Protein AF-A0A965DQP7-F1 (afdb_monomer_lite)

Structure (mmCIF, N/CA/C/O backbone):
data_AF-A0A965DQP7-F1
#
_entry.id   AF-A0A965DQP7-F1
#
loop_
_atom_site.group_PDB
_atom_site.id
_atom_site.type_symbol
_atom_site.label_atom_id
_atom_site.label_alt_id
_atom_site.label_comp_id
_atom_site.label_asym_id
_atom_site.label_entity_id
_atom_site.label_seq_id
_atom_site.pdbx_PDB_ins_code
_atom_site.Cartn_x
_atom_site.Cartn_y
_atom_site.Cartn_z
_atom_site.occupancy
_atom_site.B_iso_or_equiv
_atom_site.auth_seq_id
_atom_site.auth_comp_id
_atom_site.auth_asym_id
_atom_site.auth_atom_id
_atom_site.pdbx_PDB_model_num
ATOM 1 N N . MET A 1 1 ? 23.345 -20.688 14.424 1.00 42.28 1 MET A N 1
ATOM 2 C CA . MET A 1 1 ? 22.473 -20.488 13.249 1.00 42.28 1 MET A CA 1
ATOM 3 C C . MET A 1 1 ? 22.613 -19.040 12.814 1.00 42.28 1 MET A C 1
ATOM 5 O O . MET A 1 1 ? 22.016 -18.168 13.431 1.00 42.28 1 MET A O 1
ATOM 9 N N . SER A 1 2 ? 23.486 -18.766 11.845 1.00 50.41 2 SER A N 1
ATOM 10 C CA . SER A 1 2 ? 23.623 -17.433 11.252 1.00 50.41 2 SER A CA 1
ATOM 11 C C . SER A 1 2 ? 22.299 -17.054 10.597 1.00 50.41 2 SER A C 1
ATOM 13 O O . SER A 1 2 ? 21.821 -17.779 9.727 1.00 50.41 2 SER A O 1
ATOM 15 N N . HIS A 1 3 ? 21.681 -15.964 11.043 1.00 51.91 3 HIS A N 1
ATOM 16 C CA . HIS A 1 3 ? 20.549 -15.381 10.334 1.00 51.91 3 HIS A CA 1
ATOM 17 C C . HIS A 1 3 ? 21.088 -14.830 9.014 1.00 51.91 3 HIS A C 1
ATOM 19 O O . HIS A 1 3 ? 21.843 -13.861 9.004 1.00 51.91 3 HIS A O 1
ATOM 25 N N . LEU A 1 4 ? 20.778 -15.512 7.912 1.00 58.31 4 LEU A N 1
ATOM 26 C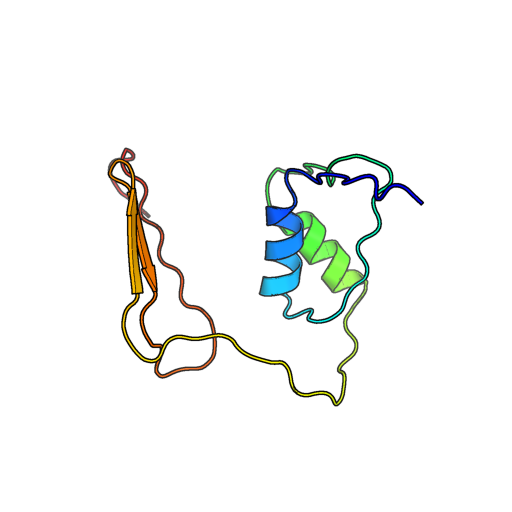 CA . LEU A 1 4 ? 20.959 -14.948 6.585 1.00 58.31 4 LEU A CA 1
ATOM 27 C C . LEU A 1 4 ? 19.870 -13.890 6.424 1.00 58.31 4 LEU A C 1
ATOM 29 O O . LEU A 1 4 ? 18.686 -14.215 6.394 1.00 58.31 4 LEU A O 1
ATOM 33 N N . THR A 1 5 ? 20.269 -12.624 6.383 1.00 62.84 5 THR A N 1
ATOM 34 C CA . THR A 1 5 ? 19.367 -11.540 6.004 1.00 62.84 5 THR A CA 1
ATOM 35 C C . THR A 1 5 ? 19.150 -11.630 4.500 1.00 62.84 5 THR A C 1
ATOM 37 O O . THR A 1 5 ? 20.040 -11.289 3.724 1.00 62.84 5 THR A O 1
ATOM 40 N N . THR A 1 6 ? 17.984 -12.113 4.085 1.00 76.50 6 THR A N 1
ATOM 41 C CA . THR A 1 6 ? 17.538 -12.016 2.693 1.00 76.50 6 THR A CA 1
ATOM 42 C C . THR A 1 6 ? 16.841 -10.674 2.508 1.00 76.50 6 THR A C 1
ATOM 44 O O . THR A 1 6 ? 15.927 -10.344 3.260 1.00 76.50 6 THR A O 1
ATOM 47 N N . ILE A 1 7 ? 17.291 -9.894 1.527 1.00 81.25 7 ILE A N 1
ATOM 48 C CA . ILE A 1 7 ? 16.626 -8.660 1.103 1.00 81.25 7 ILE A CA 1
ATOM 49 C C . ILE A 1 7 ? 15.706 -9.032 -0.055 1.00 81.25 7 ILE A C 1
ATOM 51 O O . ILE A 1 7 ? 16.159 -9.674 -1.003 1.00 81.25 7 ILE A O 1
ATOM 55 N N . ILE A 1 8 ? 14.437 -8.648 0.053 1.00 81.75 8 ILE A N 1
ATOM 56 C CA . ILE A 1 8 ? 13.473 -8.728 -1.042 1.00 81.75 8 ILE A CA 1
ATOM 57 C C . ILE A 1 8 ? 13.355 -7.328 -1.642 1.00 81.75 8 ILE A C 1
ATOM 59 O O . ILE A 1 8 ? 13.242 -6.359 -0.893 1.00 81.75 8 ILE A O 1
ATOM 63 N N . GLY A 1 9 ? 13.445 -7.224 -2.964 1.00 79.69 9 GLY A N 1
ATOM 64 C CA . GLY A 1 9 ? 13.249 -5.973 -3.699 1.00 79.69 9 GLY A CA 1
ATOM 65 C C . GLY A 1 9 ? 11.888 -5.915 -4.393 1.00 79.69 9 GLY A C 1
ATOM 66 O O . GLY A 1 9 ? 11.216 -6.938 -4.538 1.00 79.69 9 GLY A O 1
ATOM 67 N N . ALA A 1 10 ? 11.511 -4.712 -4.833 1.00 81.56 10 ALA A N 1
ATOM 68 C CA . ALA A 1 10 ? 10.331 -4.438 -5.659 1.00 81.56 10 ALA A CA 1
ATOM 69 C C . ALA A 1 10 ? 9.002 -5.020 -5.113 1.00 81.56 10 ALA A C 1
ATOM 71 O O . ALA A 1 10 ? 8.131 -5.464 -5.866 1.00 81.56 10 ALA A O 1
ATOM 72 N N . ASP A 1 11 ? 8.843 -5.073 -3.788 1.00 87.56 11 ASP A N 1
ATOM 73 C CA . ASP A 1 11 ? 7.679 -5.652 -3.118 1.00 87.56 11 ASP A CA 1
ATOM 74 C C . ASP A 1 11 ? 6.490 -4.685 -3.006 1.00 87.56 11 ASP A C 1
ATOM 76 O O . ASP A 1 11 ? 5.376 -5.095 -2.660 1.00 87.56 11 ASP A O 1
ATOM 80 N N . GLU A 1 12 ? 6.673 -3.412 -3.365 1.00 94.19 12 GLU A N 1
ATOM 81 C CA . GLU A 1 12 ? 5.682 -2.356 -3.185 1.00 94.19 12 GLU A CA 1
ATOM 82 C C . GLU A 1 12 ? 4.369 -2.616 -3.931 1.00 94.19 12 GLU A C 1
ATOM 84 O O . GLU A 1 12 ? 3.305 -2.285 -3.409 1.00 94.19 12 GLU A O 1
ATOM 89 N N . HIS A 1 13 ? 4.393 -3.250 -5.109 1.00 95.38 13 HIS A N 1
ATOM 90 C CA . HIS A 1 13 ? 3.169 -3.566 -5.857 1.00 95.38 13 HIS A CA 1
ATOM 91 C C . HIS A 1 13 ? 2.364 -4.695 -5.209 1.00 95.38 13 HIS A C 1
ATOM 93 O O . HIS A 1 13 ? 1.132 -4.630 -5.169 1.00 95.38 13 HIS A O 1
ATOM 99 N N . VAL A 1 14 ? 3.044 -5.693 -4.637 1.00 96.12 14 VAL A N 1
ATOM 100 C CA . VAL A 1 14 ? 2.395 -6.762 -3.867 1.00 96.12 14 VAL A CA 1
ATOM 101 C C . VAL A 1 14 ? 1.763 -6.170 -2.609 1.00 96.12 14 VAL A C 1
ATOM 103 O O . VAL A 1 14 ? 0.580 -6.392 -2.343 1.00 96.12 14 VAL A O 1
ATOM 106 N N . LEU A 1 15 ? 2.516 -5.353 -1.866 1.00 95.69 1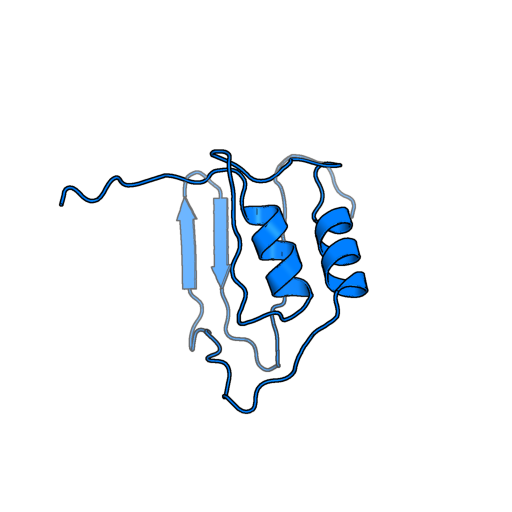5 LEU A N 1
ATOM 107 C CA . LEU A 1 15 ? 2.023 -4.691 -0.659 1.00 95.69 15 LEU A CA 1
ATOM 108 C C . LEU A 1 15 ? 0.873 -3.717 -0.957 1.00 95.69 15 LEU A C 1
ATOM 110 O O . LEU A 1 15 ? -0.103 -3.670 -0.202 1.00 95.69 15 LEU A O 1
ATOM 114 N N . ALA A 1 16 ? 0.934 -2.981 -2.070 1.00 95.56 16 ALA A N 1
ATOM 115 C CA . ALA A 1 16 ? -0.143 -2.101 -2.516 1.00 95.56 16 ALA A CA 1
ATOM 116 C C . ALA A 1 16 ? -1.421 -2.887 -2.842 1.00 95.56 16 ALA A C 1
ATOM 118 O O . ALA A 1 16 ? -2.505 -2.480 -2.416 1.00 95.56 16 ALA A O 1
ATOM 119 N N . ALA A 1 17 ? -1.308 -4.029 -3.530 1.00 97.12 17 ALA A N 1
ATOM 120 C CA . ALA A 1 17 ? -2.445 -4.899 -3.823 1.00 97.12 17 ALA A CA 1
ATOM 121 C C . ALA A 1 17 ? -3.085 -5.453 -2.540 1.00 97.12 17 ALA A C 1
ATOM 123 O O . ALA A 1 17 ? -4.303 -5.359 -2.372 1.00 97.12 17 ALA A O 1
ATOM 124 N N . LEU A 1 18 ? -2.278 -5.972 -1.607 1.00 96.75 18 LEU A N 1
ATOM 125 C CA . LEU A 1 18 ? -2.754 -6.487 -0.317 1.00 96.75 18 LEU A CA 1
ATOM 126 C C . LEU A 1 18 ? -3.446 -5.392 0.508 1.00 96.75 18 LEU A C 1
ATOM 128 O O . LEU A 1 18 ? -4.559 -5.594 0.999 1.00 96.75 18 LEU A O 1
ATOM 132 N N . SER A 1 19 ? -2.827 -4.212 0.604 1.00 94.31 19 SER A N 1
ATOM 133 C CA . SER A 1 19 ? -3.370 -3.057 1.326 1.00 94.31 19 SER A CA 1
ATOM 134 C C . SER A 1 19 ? -4.687 -2.567 0.716 1.00 94.31 19 SER A C 1
ATOM 136 O O . SER A 1 19 ? -5.686 -2.423 1.426 1.00 94.31 19 SER A O 1
ATOM 138 N N . GLY A 1 20 ? -4.731 -2.388 -0.610 1.00 94.19 20 GLY A N 1
ATOM 139 C CA . GLY A 1 20 ? -5.926 -1.958 -1.339 1.00 94.19 20 GLY A CA 1
ATOM 140 C C . GLY A 1 20 ? -7.082 -2.956 -1.240 1.00 94.19 20 GLY A C 1
ATOM 141 O O . GLY A 1 20 ? -8.239 -2.554 -1.114 1.00 94.19 20 GLY A O 1
ATOM 142 N N . MET A 1 21 ? -6.769 -4.254 -1.211 1.00 95.62 21 MET A N 1
ATOM 143 C CA . MET A 1 21 ? -7.741 -5.334 -1.020 1.00 95.62 21 MET A CA 1
ATOM 144 C C . MET A 1 21 ? -8.094 -5.584 0.453 1.00 95.62 21 MET A C 1
ATOM 146 O O . MET A 1 21 ? -8.969 -6.402 0.717 1.00 95.62 21 MET A O 1
ATOM 150 N N . ARG A 1 22 ? -7.478 -4.876 1.411 1.00 93.69 22 ARG A N 1
ATOM 151 C CA . ARG A 1 22 ? -7.678 -5.052 2.865 1.00 93.69 22 ARG A CA 1
ATOM 152 C C . ARG A 1 22 ? -7.350 -6.464 3.364 1.00 93.69 22 ARG A C 1
ATOM 154 O O . ARG A 1 22 ? -8.028 -6.988 4.244 1.00 93.69 22 ARG A O 1
ATOM 161 N N . ILE A 1 23 ? -6.299 -7.066 2.817 1.00 95.88 23 ILE A N 1
ATOM 162 C CA . ILE A 1 23 ? -5.776 -8.348 3.292 1.00 95.88 23 ILE A CA 1
ATOM 163 C C . ILE A 1 23 ? -4.756 -8.070 4.390 1.00 95.88 23 ILE A C 1
ATOM 165 O O . ILE A 1 23 ? -3.677 -7.544 4.132 1.00 95.88 23 ILE A O 1
ATOM 169 N N . ASP A 1 24 ? -5.122 -8.417 5.621 1.00 94.75 24 ASP A N 1
ATOM 170 C CA . ASP A 1 24 ? -4.299 -8.151 6.806 1.00 94.75 24 ASP A CA 1
ATOM 171 C C . ASP A 1 24 ? -3.300 -9.268 7.110 1.00 94.75 24 ASP A C 1
ATOM 173 O O . ASP A 1 24 ? -2.227 -9.010 7.647 1.00 94.75 24 ASP A O 1
ATOM 177 N N . ASN A 1 25 ? -3.654 -10.509 6.770 1.00 95.06 25 ASN A N 1
ATOM 178 C CA . ASN A 1 25 ? -2.860 -11.692 7.069 1.00 95.06 25 ASN A CA 1
ATOM 179 C C . ASN A 1 25 ? -2.696 -12.524 5.797 1.00 95.06 25 ASN A C 1
ATOM 181 O O . ASN A 1 25 ? -3.676 -13.004 5.227 1.00 95.06 25 ASN A O 1
ATOM 185 N N . CYS A 1 26 ? -1.453 -12.689 5.355 1.00 95.06 26 CYS A N 1
ATOM 186 C CA . CYS A 1 26 ? -1.088 -13.480 4.187 1.00 95.06 26 CYS A CA 1
ATOM 187 C C . CYS A 1 26 ? 0.349 -13.986 4.347 1.00 95.06 26 CYS A C 1
ATOM 189 O O . CYS A 1 26 ? 1.179 -13.315 4.961 1.00 95.06 26 CYS A O 1
ATOM 191 N N . ILE A 1 27 ? 0.637 -15.158 3.785 1.00 95.25 27 ILE A N 1
ATOM 192 C CA . ILE A 1 27 ? 2.004 -15.638 3.595 1.00 95.25 27 ILE A CA 1
ATOM 193 C C . ILE A 1 27 ? 2.342 -15.393 2.128 1.00 95.25 27 ILE A C 1
ATOM 195 O O . ILE A 1 27 ? 1.672 -15.925 1.244 1.00 95.25 27 ILE A O 1
ATOM 199 N N . VAL A 1 28 ? 3.365 -14.577 1.884 1.00 92.88 28 VAL A N 1
ATOM 200 C CA . VAL A 1 28 ? 3.921 -14.360 0.547 1.00 92.88 28 VAL A CA 1
ATOM 201 C C . VAL A 1 28 ? 5.191 -15.191 0.442 1.00 92.88 28 VAL A C 1
ATOM 203 O O . VAL A 1 28 ? 6.185 -14.901 1.104 1.00 92.88 28 VAL A O 1
ATOM 206 N N . GLU A 1 29 ? 5.144 -16.245 -0.365 1.00 93.69 29 GLU A N 1
ATOM 207 C CA . GLU A 1 29 ? 6.291 -17.112 -0.622 1.00 93.69 29 GLU A CA 1
ATOM 208 C C . GLU A 1 29 ? 6.944 -16.727 -1.948 1.00 93.69 29 GLU A C 1
ATOM 210 O O . GLU A 1 29 ? 6.272 -16.599 -2.971 1.00 93.69 29 GLU A O 1
ATOM 215 N N . LEU A 1 30 ? 8.265 -16.560 -1.930 1.00 91.31 30 LEU A N 1
ATOM 216 C CA . LEU A 1 30 ? 9.067 -16.254 -3.108 1.00 91.31 30 LEU A CA 1
ATOM 217 C C . LEU A 1 30 ? 10.190 -17.282 -3.230 1.00 91.31 30 LEU A C 1
ATOM 219 O O . LEU A 1 30 ? 10.821 -17.661 -2.245 1.00 91.31 30 LEU A O 1
ATOM 223 N N . ASN A 1 31 ? 10.463 -17.708 -4.458 1.00 91.94 31 ASN A N 1
ATOM 224 C CA . ASN A 1 31 ? 11.611 -18.547 -4.804 1.00 91.94 31 ASN A CA 1
ATOM 225 C C . ASN A 1 31 ? 12.713 -17.757 -5.535 1.00 91.94 31 ASN A C 1
ATOM 227 O O . ASN A 1 31 ? 13.664 -18.344 -6.050 1.00 91.94 31 ASN A O 1
ATOM 231 N N . ALA A 1 32 ? 12.575 -16.433 -5.574 1.00 90.56 32 ALA A N 1
ATOM 232 C CA . ALA A 1 32 ? 13.494 -15.482 -6.174 1.00 90.56 32 ALA A CA 1
ATOM 233 C C . ALA A 1 32 ? 13.616 -14.238 -5.269 1.00 90.56 32 ALA A C 1
ATOM 235 O O . ALA A 1 32 ? 12.787 -14.060 -4.374 1.00 90.56 32 ALA A O 1
ATOM 236 N N . PRO A 1 33 ? 14.628 -13.376 -5.476 1.00 90.69 33 PRO A N 1
ATOM 237 C CA . PRO A 1 33 ? 14.842 -12.189 -4.644 1.00 90.69 33 PRO A CA 1
ATOM 238 C C . PRO A 1 33 ? 13.760 -11.103 -4.752 1.00 90.69 33 PRO A C 1
ATOM 240 O O . PRO A 1 33 ? 13.757 -10.195 -3.933 1.00 90.69 33 PRO A O 1
ATOM 243 N N . GLU A 1 34 ? 12.870 -11.162 -5.744 1.00 92.25 34 GLU A N 1
ATOM 244 C CA . GLU A 1 34 ? 11.839 -10.144 -5.990 1.00 92.25 34 GLU A CA 1
ATOM 245 C C . GLU A 1 34 ? 10.558 -10.798 -6.546 1.00 92.25 34 GLU A C 1
ATOM 247 O O . GLU A 1 34 ? 10.642 -11.853 -7.192 1.00 92.25 34 GLU A O 1
ATOM 252 N N . PRO A 1 35 ? 9.370 -10.206 -6.323 1.00 92.81 35 PRO A N 1
ATOM 253 C CA . PRO A 1 35 ? 8.145 -10.590 -7.020 1.00 92.81 35 PRO A CA 1
ATOM 254 C C . PRO A 1 35 ? 8.240 -10.362 -8.542 1.00 92.81 35 PRO A C 1
ATOM 256 O O . PRO A 1 35 ? 9.071 -9.583 -9.011 1.00 92.81 35 PRO A O 1
ATOM 259 N N . PRO A 1 36 ? 7.378 -11.003 -9.355 1.00 93.38 36 PRO A N 1
ATOM 260 C CA . PRO A 1 36 ? 7.347 -10.739 -10.790 1.00 93.38 36 PRO A CA 1
ATOM 261 C C . PRO A 1 36 ? 6.915 -9.292 -11.072 1.00 93.38 36 PRO A C 1
ATOM 263 O O . PRO A 1 36 ? 5.947 -8.808 -10.491 1.00 93.38 36 PRO A O 1
ATOM 266 N N . GLY A 1 37 ? 7.589 -8.628 -12.016 1.00 92.25 37 GLY A N 1
ATOM 267 C CA . GLY A 1 37 ? 7.268 -7.246 -12.402 1.00 92.25 37 GLY A CA 1
ATOM 268 C C . GLY A 1 37 ? 5.940 -7.079 -13.152 1.00 92.25 37 GLY A C 1
ATOM 269 O O . GLY A 1 37 ? 5.368 -5.994 -13.130 1.00 92.25 37 GLY A O 1
ATOM 270 N N . LEU A 1 38 ? 5.436 -8.151 -13.776 1.00 93.81 38 LEU A N 1
ATOM 271 C CA . LEU A 1 38 ? 4.152 -8.195 -14.494 1.00 93.81 38 LEU A CA 1
ATOM 272 C C . LEU A 1 38 ? 4.001 -7.017 -15.480 1.00 93.81 38 LEU A C 1
ATOM 274 O O . LEU A 1 38 ? 4.921 -6.774 -16.261 1.00 93.81 38 LEU A O 1
ATOM 278 N N . ASP A 1 39 ? 2.875 -6.302 -15.474 1.00 95.06 39 ASP A N 1
ATOM 279 C CA . ASP A 1 39 ? 2.655 -5.111 -16.308 1.00 95.06 39 ASP A CA 1
ATOM 280 C C . ASP A 1 39 ? 3.216 -3.804 -15.707 1.00 95.06 39 ASP A C 1
ATOM 282 O O . ASP A 1 39 ? 3.034 -2.725 -16.274 1.00 95.06 39 ASP A O 1
ATOM 286 N N . GLY A 1 40 ? 3.913 -3.886 -14.570 1.00 91.81 40 GLY A N 1
ATOM 287 C CA . GLY A 1 40 ? 4.422 -2.733 -13.829 1.00 91.81 40 GLY A CA 1
ATOM 288 C C . GLY A 1 40 ? 3.384 -2.049 -12.937 1.00 91.81 40 GLY A C 1
ATOM 289 O O . GLY A 1 40 ? 3.701 -1.033 -12.324 1.00 91.81 40 GLY A O 1
ATOM 290 N N . SER A 1 41 ? 2.166 -2.582 -12.835 1.00 95.69 41 SER A N 1
ATOM 291 C CA . SER A 1 41 ? 1.132 -2.137 -11.903 1.00 95.69 41 SER A CA 1
ATOM 292 C C . SER A 1 41 ? 0.848 -3.199 -10.830 1.00 95.69 41 SER A C 1
ATOM 294 O O . SER A 1 41 ? 1.363 -4.315 -10.850 1.00 95.69 41 SER A O 1
ATOM 296 N N . ALA A 1 42 ? -0.025 -2.866 -9.877 1.00 97.00 42 ALA A N 1
ATOM 297 C CA . ALA A 1 42 ? -0.555 -3.831 -8.912 1.00 97.00 42 ALA A CA 1
ATOM 298 C C . ALA A 1 42 ? -1.754 -4.647 -9.454 1.00 97.00 42 ALA A C 1
ATOM 300 O O . ALA A 1 42 ? -2.308 -5.476 -8.729 1.00 97.00 42 ALA A O 1
ATOM 301 N N . GLY A 1 43 ? -2.197 -4.392 -10.693 1.00 97.88 43 GLY A N 1
ATOM 302 C CA . GLY A 1 43 ? -3.452 -4.902 -11.254 1.00 97.88 43 GLY A CA 1
ATOM 303 C C . GLY A 1 43 ? -3.526 -6.426 -11.302 1.00 97.88 43 GLY A C 1
ATOM 304 O O . GLY A 1 43 ? -4.476 -7.014 -10.781 1.00 97.88 43 GLY A O 1
ATOM 305 N N . ASP A 1 44 ? -2.488 -7.073 -11.827 1.00 97.44 44 ASP A N 1
ATOM 306 C CA . ASP A 1 44 ? -2.436 -8.534 -11.926 1.00 97.44 44 ASP A CA 1
ATOM 307 C C . ASP A 1 44 ? -2.483 -9.223 -10.550 1.00 97.44 44 ASP A C 1
ATOM 309 O O . ASP A 1 44 ? -3.153 -10.250 -10.378 1.00 97.44 44 ASP A O 1
ATOM 313 N N . PHE A 1 45 ? -1.834 -8.636 -9.535 1.00 97.50 45 PHE A N 1
ATOM 314 C CA . PHE A 1 45 ? -1.910 -9.123 -8.156 1.00 97.50 45 PHE A CA 1
ATOM 315 C C . PHE A 1 45 ? -3.321 -8.958 -7.584 1.00 97.50 45 PHE A C 1
ATOM 317 O O . PHE A 1 45 ? -3.857 -9.895 -6.994 1.00 97.50 45 PHE A O 1
ATOM 324 N N . VAL A 1 46 ? -3.959 -7.800 -7.789 1.00 98.06 46 VAL A N 1
ATOM 325 C CA . VAL A 1 46 ? -5.348 -7.559 -7.364 1.00 98.06 46 VAL A CA 1
ATOM 326 C C . VAL A 1 46 ? -6.295 -8.587 -7.980 1.00 98.06 46 VAL A C 1
ATOM 328 O O . VAL A 1 46 ? -7.147 -9.137 -7.280 1.00 98.06 46 VAL A O 1
ATOM 331 N N . ASP A 1 47 ? -6.141 -8.887 -9.265 1.00 98.00 47 ASP A N 1
ATOM 332 C CA . ASP A 1 47 ? -6.992 -9.850 -9.956 1.00 98.00 47 ASP A CA 1
ATOM 333 C C . ASP A 1 47 ? -6.766 -11.284 -9.467 1.00 98.00 47 ASP A C 1
ATOM 335 O O . ASP A 1 47 ? -7.731 -12.034 -9.288 1.00 98.00 47 ASP A O 1
ATOM 339 N N . ALA A 1 48 ? -5.520 -11.666 -9.179 1.00 97.06 48 ALA A N 1
ATOM 340 C CA . ALA A 1 48 ? -5.218 -12.943 -8.538 1.00 97.06 48 ALA A CA 1
ATOM 341 C C . ALA A 1 48 ? -5.867 -13.055 -7.148 1.00 97.06 48 ALA A C 1
ATOM 343 O O . ALA A 1 48 ? -6.525 -14.056 -6.857 1.00 97.06 48 ALA A O 1
ATOM 344 N N . LEU A 1 49 ? -5.762 -12.009 -6.323 1.00 97.81 49 LEU A N 1
ATOM 345 C CA . LEU A 1 49 ? -6.357 -11.959 -4.984 1.00 97.81 49 LEU A CA 1
ATOM 346 C C . LEU A 1 49 ? -7.892 -12.001 -5.031 1.00 97.81 49 LEU A C 1
ATOM 348 O O . LEU A 1 49 ? -8.513 -12.713 -4.245 1.00 97.81 49 LEU A O 1
ATOM 352 N N . LYS A 1 50 ? -8.525 -11.297 -5.979 1.00 97.62 50 LYS A N 1
ATOM 353 C CA . LYS A 1 50 ? -9.982 -11.365 -6.197 1.00 97.62 50 LYS A CA 1
ATOM 354 C C . LYS A 1 50 ? -10.442 -12.775 -6.557 1.00 97.62 50 LYS A C 1
ATOM 356 O O . LYS A 1 50 ? -11.457 -13.222 -6.032 1.00 97.62 50 LYS A O 1
ATOM 361 N N . ARG A 1 51 ? -9.707 -13.468 -7.438 1.00 98.06 51 ARG A N 1
ATOM 362 C CA . ARG A 1 51 ? -10.012 -14.859 -7.818 1.00 98.06 51 ARG A CA 1
ATOM 363 C C . ARG A 1 51 ? -9.850 -15.826 -6.646 1.00 98.06 51 ARG A C 1
ATOM 365 O O . ARG A 1 51 ? -10.649 -16.748 -6.528 1.00 98.06 51 ARG A O 1
ATOM 372 N N . ALA A 1 52 ? -8.841 -15.620 -5.800 1.00 97.31 52 ALA A N 1
ATOM 373 C CA . ALA A 1 52 ? -8.612 -16.440 -4.610 1.00 97.31 52 ALA A CA 1
ATOM 374 C C . ALA A 1 52 ? -9.668 -16.200 -3.514 1.00 97.31 52 ALA A C 1
ATOM 376 O O . ALA A 1 52 ? -10.025 -17.124 -2.784 1.00 97.31 52 ALA A O 1
ATOM 377 N N . GLY A 1 53 ? -10.187 -14.973 -3.420 1.00 96.12 53 GLY A N 1
ATOM 378 C CA . GLY A 1 53 ? -11.133 -14.565 -2.389 1.00 96.12 53 GLY A CA 1
ATOM 379 C C . GLY A 1 53 ? -10.455 -14.230 -1.058 1.00 96.12 53 GLY A C 1
ATOM 380 O O . GLY A 1 53 ? -9.233 -14.244 -0.926 1.00 96.12 53 GLY A O 1
ATOM 381 N N . GLN A 1 54 ? -11.267 -13.880 -0.060 1.00 96.31 54 GLN A N 1
ATOM 382 C CA . GLN A 1 54 ? -10.801 -13.489 1.272 1.00 96.31 54 GLN A CA 1
ATOM 383 C C . GLN A 1 54 ? -11.596 -14.202 2.358 1.00 96.31 54 GLN A C 1
ATOM 385 O O . GLN A 1 54 ? -12.774 -14.512 2.180 1.00 96.31 54 GLN A O 1
ATOM 390 N N . VAL A 1 55 ? -10.953 -14.402 3.508 1.00 96.62 55 VAL A N 1
ATOM 391 C CA . VAL A 1 55 ? -11.576 -14.973 4.702 1.00 96.62 55 VAL A CA 1
ATOM 392 C C . VAL A 1 55 ? -11.548 -13.934 5.815 1.00 96.62 55 VAL A C 1
ATOM 3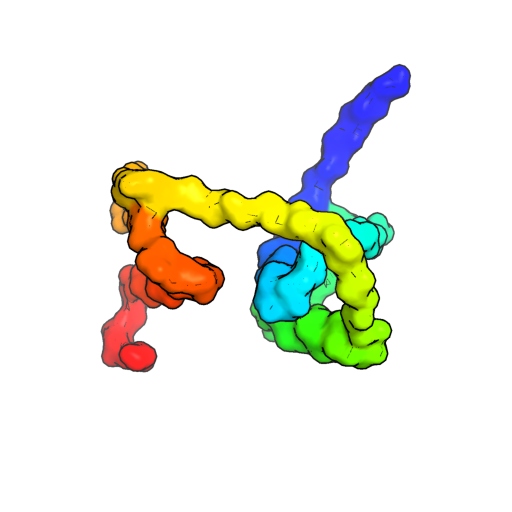94 O O . VAL A 1 55 ? -10.482 -13.490 6.236 1.00 96.62 55 VAL A O 1
ATOM 397 N N . THR A 1 56 ? -12.724 -13.549 6.308 1.00 95.94 56 THR A N 1
ATOM 398 C CA . THR A 1 56 ? -12.832 -12.635 7.448 1.00 95.94 56 THR A CA 1
ATOM 399 C C . THR A 1 56 ? -12.390 -13.332 8.727 1.00 95.94 56 THR A C 1
ATOM 401 O O . THR A 1 56 ? -12.827 -14.441 9.033 1.00 95.94 56 THR A O 1
ATOM 404 N N . GLN A 1 57 ? -11.557 -12.653 9.506 1.00 96.50 57 GLN A N 1
ATOM 405 C CA . GLN A 1 57 ? -11.135 -13.110 10.824 1.00 96.50 57 GLN A CA 1
ATOM 406 C C . GLN A 1 57 ? -11.828 -12.285 11.908 1.00 96.50 57 GLN A C 1
ATOM 408 O O . GLN A 1 57 ? -12.155 -11.119 11.710 1.00 96.50 57 GLN A O 1
ATOM 413 N N . THR A 1 58 ? -12.045 -12.890 13.074 1.00 95.25 58 THR A N 1
ATOM 414 C CA . THR A 1 58 ? -12.708 -12.238 14.217 1.00 95.25 58 THR A CA 1
ATOM 415 C C . THR A 1 58 ? -11.788 -11.297 14.998 1.00 95.25 58 THR A C 1
ATOM 417 O O . THR A 1 58 ? -12.247 -10.590 15.894 1.00 95.25 58 THR A O 1
ATOM 420 N N . SER A 1 59 ? -10.491 -11.283 14.681 1.00 93.50 59 SER A N 1
ATOM 421 C CA . SER A 1 59 ? -9.514 -10.417 15.336 1.00 93.50 59 SER A CA 1
ATOM 422 C C . SER A 1 59 ? -9.656 -8.968 14.880 1.00 93.50 59 SER A C 1
ATOM 424 O O . SER A 1 59 ? -9.912 -8.683 13.710 1.00 93.50 59 SER A O 1
ATOM 426 N N . ARG A 1 60 ? -9.435 -8.032 15.804 1.00 87.69 60 ARG A N 1
ATOM 427 C CA . ARG A 1 60 ? -9.392 -6.609 15.476 1.00 87.69 60 ARG A CA 1
ATOM 428 C C . ARG A 1 60 ? -8.060 -6.277 14.805 1.00 87.69 60 ARG A C 1
ATOM 430 O O . ARG A 1 60 ? -7.001 -6.503 15.383 1.00 87.69 60 ARG A O 1
ATOM 437 N N . LYS A 1 61 ? -8.122 -5.658 13.628 1.00 88.50 61 LYS A N 1
ATOM 438 C CA . LYS A 1 61 ? -6.958 -5.042 12.984 1.00 88.50 61 LYS A CA 1
ATOM 439 C C . LYS A 1 61 ? -6.467 -3.839 13.797 1.00 88.50 61 LYS A C 1
ATOM 441 O O . LYS A 1 61 ? -7.255 -2.950 14.132 1.00 88.50 61 LYS A O 1
ATOM 446 N N . THR A 1 62 ? -5.162 -3.768 14.042 1.00 87.81 62 THR A N 1
ATOM 447 C CA . THR A 1 62 ? -4.507 -2.541 14.514 1.00 87.81 62 THR A CA 1
ATOM 448 C C . THR A 1 62 ? -4.415 -1.541 13.368 1.00 87.81 62 THR A C 1
ATOM 450 O O . THR A 1 62 ? -3.899 -1.855 12.296 1.00 87.81 62 THR A O 1
ATOM 453 N N . ILE A 1 63 ? -4.916 -0.329 13.588 1.00 87.88 63 ILE A N 1
ATOM 454 C CA . ILE A 1 63 ? -4.827 0.772 12.627 1.00 87.88 63 ILE A CA 1
ATOM 455 C C . ILE A 1 63 ? -3.809 1.770 13.165 1.00 87.88 63 ILE A C 1
ATOM 457 O O . ILE A 1 63 ? -3.887 2.163 14.326 1.00 87.88 63 ILE A O 1
ATOM 461 N N . TYR A 1 64 ? -2.868 2.166 12.314 1.00 88.88 64 TYR A N 1
ATOM 462 C CA . TYR A 1 64 ? -1.864 3.173 12.631 1.00 88.88 64 TYR A CA 1
ATOM 463 C C . TYR A 1 64 ? -2.316 4.539 12.115 1.00 88.88 64 TYR A C 1
ATOM 465 O O . TYR A 1 64 ? -2.835 4.649 11.004 1.00 88.88 64 TYR A O 1
ATOM 473 N N . GLY A 1 65 ? -2.111 5.569 12.929 1.00 90.56 65 GLY A N 1
ATOM 474 C CA . GLY A 1 65 ? -2.441 6.958 12.629 1.00 90.56 65 GLY A CA 1
ATOM 475 C C . GLY A 1 65 ? -1.604 7.905 13.485 1.00 90.56 65 GLY A C 1
ATOM 476 O O . GLY A 1 65 ? -0.789 7.454 14.291 1.00 90.56 65 GLY A O 1
ATOM 477 N N . VAL A 1 66 ? -1.795 9.209 13.290 1.00 93.00 66 VAL A N 1
ATOM 478 C CA . VAL A 1 66 ? -1.115 10.268 14.048 1.00 93.00 66 VAL A CA 1
ATOM 479 C C . VAL A 1 66 ? -2.140 11.212 14.668 1.00 93.00 66 VAL A C 1
ATOM 481 O O . VAL A 1 66 ? -3.147 11.522 14.033 1.00 93.00 66 VAL A O 1
ATOM 484 N N . ASP A 1 67 ? -1.860 11.689 15.882 1.00 93.12 67 ASP A N 1
ATOM 485 C CA . ASP A 1 67 ? -2.713 12.653 16.597 1.00 93.12 67 ASP A CA 1
ATOM 486 C C . ASP A 1 67 ? -2.397 14.111 16.221 1.00 93.12 67 ASP A C 1
ATOM 488 O O . ASP A 1 67 ? -3.184 15.024 16.466 1.00 93.12 67 ASP A O 1
ATOM 492 N N . SER A 1 68 ? -1.242 14.346 15.597 1.00 95.62 68 SER A N 1
ATOM 493 C CA . SER A 1 68 ? -0.810 15.646 15.087 1.00 95.62 68 SER A CA 1
ATOM 494 C C . SER A 1 68 ? -0.041 15.486 13.770 1.00 95.62 68 SER A C 1
ATOM 496 O O . SER A 1 68 ? 0.458 14.395 13.483 1.00 95.62 68 SER A O 1
ATOM 498 N N . PRO A 1 69 ? 0.042 16.534 12.926 1.00 96.69 69 PRO A N 1
ATOM 499 C CA . PRO A 1 69 ? 0.765 16.443 11.664 1.00 96.69 69 PRO A CA 1
ATOM 500 C C . PRO A 1 69 ? 2.240 16.068 11.849 1.00 96.69 69 PRO A C 1
ATOM 502 O O . PRO A 1 69 ? 2.956 16.703 12.622 1.00 96.69 69 PRO A O 1
ATOM 505 N N . VAL A 1 70 ? 2.700 15.083 11.080 1.00 97.44 70 VAL A N 1
ATOM 506 C CA . VAL A 1 70 ? 4.107 14.678 10.985 1.00 97.44 70 VAL A CA 1
ATOM 507 C C . VAL A 1 70 ? 4.599 14.993 9.580 1.00 97.44 70 VAL A C 1
ATOM 509 O O . VAL A 1 70 ? 4.027 14.523 8.598 1.00 97.44 70 VAL A O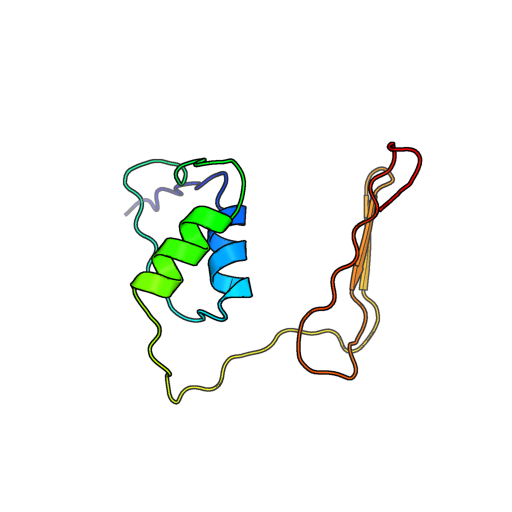 1
ATOM 512 N N . ILE A 1 71 ? 5.655 15.799 9.478 1.00 97.75 71 ILE A N 1
ATOM 513 C CA . ILE A 1 71 ? 6.198 16.261 8.198 1.00 97.75 71 ILE A CA 1
ATOM 514 C C . ILE A 1 71 ? 7.685 15.930 8.149 1.00 97.75 71 ILE A C 1
ATOM 516 O O . ILE A 1 71 ? 8.437 16.294 9.050 1.00 97.75 71 ILE A O 1
ATOM 520 N N . VAL A 1 72 ? 8.102 15.255 7.080 1.00 97.75 72 VAL A N 1
ATOM 521 C CA . VAL A 1 72 ? 9.502 14.934 6.798 1.00 97.75 72 VAL A CA 1
ATOM 522 C C . VAL A 1 72 ? 9.882 15.548 5.461 1.00 97.75 72 VAL A C 1
ATOM 524 O O . VAL A 1 72 ? 9.153 15.429 4.475 1.00 97.75 72 VAL A O 1
ATOM 527 N N . GLN A 1 73 ? 11.036 16.207 5.433 1.00 97.38 73 GLN A N 1
ATOM 528 C CA . GLN A 1 73 ? 11.585 16.836 4.240 1.00 97.38 73 GLN A CA 1
ATOM 529 C C . GLN A 1 73 ? 12.984 16.299 3.980 1.00 97.38 73 GLN A C 1
ATOM 531 O O . GLN A 1 73 ? 13.794 16.190 4.900 1.00 97.38 73 GLN A O 1
ATOM 536 N N . ASN A 1 74 ? 13.267 15.964 2.726 1.00 96.19 74 ASN A N 1
ATOM 537 C CA . ASN A 1 74 ? 14.583 15.500 2.310 1.00 96.19 74 ASN A CA 1
ATOM 538 C C . ASN A 1 74 ? 14.822 15.854 0.840 1.00 96.19 74 ASN A C 1
ATOM 540 O O . ASN A 1 74 ? 13.986 15.540 -0.003 1.00 96.19 74 ASN A O 1
ATOM 544 N N . ASN A 1 75 ? 15.954 16.495 0.531 1.00 93.81 75 ASN A N 1
ATOM 545 C CA . ASN A 1 75 ? 16.395 16.805 -0.837 1.00 93.81 75 ASN A CA 1
ATOM 546 C C . ASN A 1 75 ? 15.296 17.397 -1.749 1.00 93.81 75 ASN A C 1
ATOM 548 O O . ASN A 1 75 ? 15.130 16.974 -2.889 1.00 93.81 75 ASN A O 1
ATOM 552 N N . GLY A 1 76 ? 14.511 18.352 -1.238 1.00 90.56 76 GLY A N 1
ATOM 553 C CA . GLY A 1 76 ? 13.428 19.006 -1.990 1.00 90.56 76 GLY A CA 1
ATOM 554 C C . GLY A 1 76 ? 12.097 18.244 -2.024 1.00 90.56 76 GLY A C 1
ATOM 555 O O . GLY A 1 76 ? 11.086 18.822 -2.401 1.00 90.56 76 GLY A O 1
ATOM 556 N N . SER A 1 77 ? 12.054 16.994 -1.560 1.00 93.56 77 SER A N 1
ATOM 557 C CA . SER A 1 77 ? 10.813 16.227 -1.396 1.00 93.56 77 SER A CA 1
ATOM 558 C C . SER A 1 77 ? 10.196 16.451 -0.015 1.00 93.56 77 SER A C 1
ATOM 560 O O . SER A 1 77 ? 10.910 16.600 0.979 1.00 93.56 77 SER A O 1
ATOM 562 N N . THR A 1 78 ? 8.863 16.440 0.060 1.00 95.69 78 THR A N 1
ATOM 563 C CA . THR A 1 78 ? 8.106 16.532 1.318 1.00 95.69 78 THR A CA 1
ATOM 564 C C . THR A 1 78 ? 7.110 15.382 1.419 1.00 95.69 78 THR A C 1
ATOM 566 O O . THR A 1 78 ? 6.333 15.155 0.495 1.00 95.69 78 THR A O 1
ATOM 569 N N . LEU A 1 79 ? 7.093 14.702 2.566 1.00 96.69 79 LEU A N 1
ATOM 570 C CA . LEU A 1 79 ? 6.039 13.774 2.967 1.00 96.69 79 LEU A CA 1
ATOM 571 C C . LEU A 1 79 ? 5.342 14.341 4.204 1.00 96.69 79 LEU A C 1
ATOM 573 O O . LEU A 1 79 ? 5.996 14.628 5.206 1.00 96.69 79 LEU A O 1
ATOM 577 N N . ALA A 1 80 ? 4.022 14.493 4.133 1.00 95.88 80 ALA A N 1
ATOM 578 C CA . ALA A 1 80 ? 3.207 14.975 5.239 1.00 95.88 80 ALA A CA 1
ATOM 579 C C . ALA A 1 80 ? 2.104 13.963 5.555 1.00 95.88 80 ALA A C 1
ATOM 581 O O . ALA A 1 80 ? 1.332 13.578 4.676 1.00 95.88 80 ALA A O 1
ATOM 582 N N . LEU A 1 81 ? 2.026 13.555 6.818 1.00 95.75 81 LEU A N 1
ATOM 583 C CA . LEU A 1 81 ? 0.958 12.729 7.358 1.00 95.75 81 LEU A CA 1
ATOM 584 C C . LEU A 1 81 ? 0.151 13.576 8.338 1.00 95.75 81 LEU A C 1
ATOM 586 O O . LEU A 1 81 ? 0.689 14.082 9.318 1.00 95.75 81 LEU A O 1
ATOM 590 N N . HIS A 1 82 ? -1.138 13.7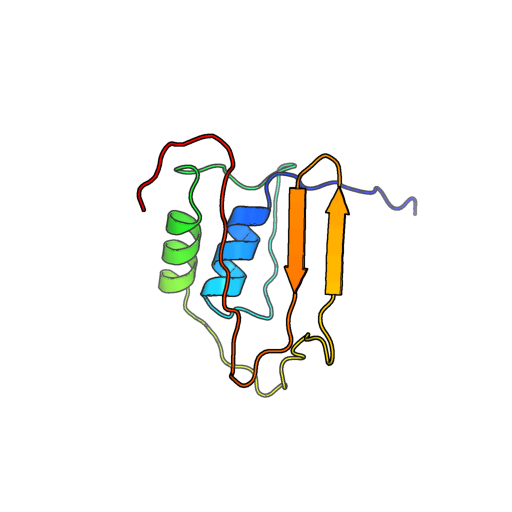37 8.063 1.00 95.00 82 HIS A N 1
ATOM 591 C CA . HIS A 1 82 ? -2.058 14.494 8.905 1.00 95.00 82 HIS A CA 1
ATOM 592 C C . HIS A 1 82 ? -3.035 13.546 9.609 1.00 95.00 82 HIS A C 1
ATOM 594 O O . HIS A 1 82 ? -3.360 12.497 9.042 1.00 95.00 82 HIS A O 1
ATOM 600 N N . PRO A 1 83 ? -3.549 13.921 10.796 1.00 94.38 83 PRO A N 1
ATOM 601 C CA . PRO A 1 83 ? -4.706 13.254 11.376 1.00 94.38 83 PRO A CA 1
ATOM 602 C C . PRO A 1 83 ? -5.861 13.219 10.368 1.00 94.38 83 PRO A C 1
ATOM 604 O O . PRO A 1 83 ? -6.063 14.170 9.609 1.00 94.38 83 PRO A O 1
ATOM 607 N N . CYS A 1 84 ? -6.604 12.115 10.340 1.00 86.44 84 CYS A N 1
ATOM 608 C CA . CYS A 1 84 ? -7.763 11.951 9.472 1.00 86.44 84 CYS A CA 1
ATOM 609 C C . CYS A 1 84 ? -9.005 11.726 10.333 1.00 86.44 84 CYS A C 1
ATOM 611 O O . CYS A 1 84 ? -9.049 10.774 11.108 1.00 86.44 84 CYS A O 1
ATOM 613 N N . ASP A 1 85 ? -10.022 12.571 10.158 1.00 79.62 85 ASP A N 1
ATOM 614 C CA . ASP A 1 85 ? -11.279 12.496 10.918 1.00 79.62 85 ASP A CA 1
ATOM 615 C C . ASP A 1 85 ? -12.186 11.324 10.480 1.00 79.62 85 ASP A C 1
ATOM 617 O O . ASP A 1 85 ? -13.243 11.089 11.065 1.00 79.62 85 ASP A O 1
ATOM 621 N N . GLY A 1 86 ? -11.803 10.592 9.426 1.00 76.44 86 GLY A N 1
ATOM 622 C CA . GLY A 1 86 ? -12.566 9.489 8.844 1.00 76.44 86 GLY A CA 1
ATOM 623 C C . GLY A 1 86 ? -11.834 8.147 8.879 1.00 76.44 86 GLY A C 1
ATOM 624 O O . GLY A 1 86 ? -10.704 8.020 9.343 1.00 76.44 86 GLY A O 1
ATOM 625 N N . THR A 1 87 ? -12.483 7.109 8.350 1.00 74.62 87 THR A N 1
ATOM 626 C CA . THR A 1 87 ? -11.866 5.785 8.222 1.00 74.62 87 THR A CA 1
ATOM 627 C C . THR A 1 87 ? -11.120 5.657 6.899 1.00 74.62 87 THR A C 1
ATOM 629 O O . THR A 1 87 ? -11.725 5.796 5.836 1.00 74.62 87 THR A O 1
ATOM 632 N N . GLY A 1 88 ? -9.848 5.270 6.953 1.00 80.94 88 GLY A N 1
ATOM 633 C CA . GLY A 1 88 ? -9.059 4.916 5.772 1.00 80.94 88 GLY A CA 1
ATOM 634 C C . GLY A 1 88 ? -7.914 5.881 5.489 1.00 80.94 88 GLY A C 1
ATOM 635 O O . GLY A 1 88 ? -7.627 6.782 6.269 1.00 80.94 88 GLY A O 1
ATOM 636 N N . LEU A 1 89 ? -7.238 5.646 4.366 1.00 88.12 89 LEU A N 1
ATOM 637 C CA . LEU A 1 89 ? -6.093 6.426 3.910 1.00 88.12 89 LEU A CA 1
ATOM 638 C C . LEU A 1 89 ? -6.519 7.299 2.729 1.00 88.12 89 LEU A C 1
ATOM 640 O O . LEU A 1 89 ? -7.021 6.785 1.730 1.00 88.12 89 LEU A O 1
ATOM 644 N N . LYS A 1 90 ? -6.276 8.607 2.827 1.00 90.38 90 LYS A N 1
ATOM 645 C CA . LYS A 1 90 ? -6.336 9.525 1.687 1.00 90.38 90 LYS A CA 1
ATOM 646 C C . LYS A 1 90 ? -4.912 9.892 1.298 1.00 90.38 90 LYS A C 1
ATOM 648 O O . LYS A 1 90 ? -4.179 10.439 2.117 1.00 90.38 90 LYS A O 1
ATOM 653 N N . LEU A 1 91 ? -4.539 9.594 0.059 1.00 91.81 91 LEU A N 1
ATOM 654 C CA . LEU A 1 91 ? -3.201 9.840 -0.464 1.00 91.81 91 LEU A CA 1
ATOM 655 C C . LEU A 1 91 ? -3.273 10.843 -1.614 1.00 91.81 91 LEU A C 1
ATOM 657 O O . LEU A 1 91 ? -4.052 10.668 -2.548 1.00 91.81 91 LEU A O 1
ATOM 661 N N . THR A 1 92 ? -2.443 11.878 -1.534 1.00 92.75 92 THR A N 1
ATOM 662 C CA . THR A 1 92 ? -2.211 12.835 -2.617 1.00 92.75 92 THR A CA 1
ATOM 663 C C . THR A 1 92 ? -0.727 12.808 -2.939 1.00 92.75 92 THR A C 1
ATOM 665 O O . THR A 1 92 ? 0.098 12.929 -2.035 1.00 92.75 92 THR A O 1
ATOM 668 N N . TYR A 1 93 ? -0.387 12.677 -4.216 1.00 92.44 93 TYR A N 1
ATOM 669 C CA . TYR A 1 93 ? 0.988 12.716 -4.697 1.00 92.44 93 TYR A CA 1
ATOM 670 C C . TYR A 1 93 ? 1.112 13.792 -5.771 1.00 92.44 93 TYR A C 1
ATOM 672 O O . TYR A 1 93 ? 0.286 13.863 -6.680 1.00 92.44 93 TYR A O 1
ATOM 680 N N . LYS A 1 94 ? 2.127 14.649 -5.647 1.00 91.19 94 LYS A N 1
ATOM 681 C CA . LYS A 1 94 ? 2.421 15.711 -6.607 1.00 91.19 94 LYS A CA 1
ATOM 682 C C . LYS A 1 94 ? 3.875 15.563 -7.062 1.00 91.19 94 LYS A C 1
ATOM 684 O O . LYS A 1 94 ? 4.762 15.914 -6.288 1.00 91.19 94 LYS A O 1
ATOM 689 N N . PRO A 1 95 ? 4.128 15.046 -8.273 1.00 86.44 95 PRO A N 1
ATO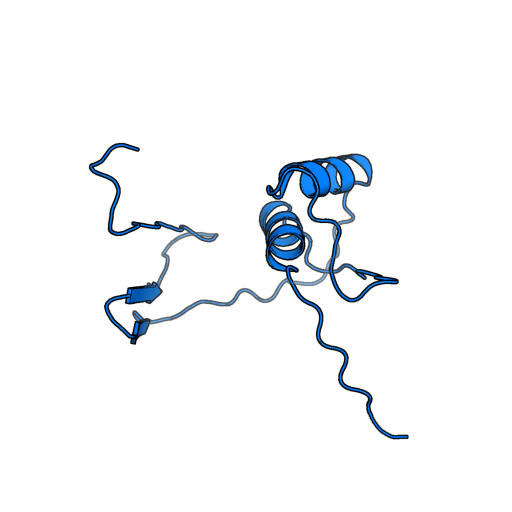M 690 C CA . PRO A 1 95 ? 5.472 15.013 -8.827 1.00 86.44 95 PRO A CA 1
ATOM 691 C C . PRO A 1 95 ? 5.897 16.412 -9.290 1.00 86.44 95 PRO A C 1
ATOM 693 O O . PRO A 1 95 ? 5.097 17.168 -9.848 1.00 86.44 95 PRO A O 1
ATOM 696 N N . ASP A 1 96 ? 7.173 16.736 -9.107 1.00 78.75 96 ASP A N 1
ATOM 697 C CA . ASP A 1 96 ? 7.790 17.911 -9.713 1.00 78.75 96 ASP A CA 1
ATOM 698 C C . ASP A 1 96 ? 8.270 17.528 -11.122 1.00 78.75 96 ASP A C 1
ATOM 700 O O . ASP A 1 96 ? 9.098 16.633 -11.268 1.00 78.75 96 ASP A O 1
ATOM 704 N N . GLY A 1 97 ? 7.753 18.169 -12.177 1.00 64.81 97 GLY A N 1
ATOM 705 C CA . GLY A 1 97 ? 8.323 18.021 -13.530 1.00 64.81 97 GLY A CA 1
ATOM 706 C C . GLY A 1 97 ? 7.393 17.578 -14.660 1.00 64.81 97 GLY A C 1
ATOM 707 O O . GLY A 1 97 ? 7.860 17.401 -15.781 1.00 64.81 97 GLY A O 1
ATOM 708 N N . LEU A 1 98 ? 6.086 17.476 -14.435 1.00 60.44 98 LEU A N 1
ATOM 709 C CA . LEU A 1 98 ? 5.111 17.430 -15.524 1.00 60.44 98 LEU A CA 1
ATOM 710 C C . LEU A 1 98 ? 4.230 18.665 -15.383 1.00 60.44 98 LEU A C 1
ATOM 712 O O . LEU A 1 98 ? 3.550 18.827 -14.370 1.00 60.44 98 LEU A O 1
ATOM 716 N N . GLY A 1 99 ? 4.280 19.573 -16.364 1.00 51.94 99 GLY A N 1
ATOM 717 C CA . GLY A 1 99 ? 3.252 20.602 -16.489 1.00 51.94 99 GLY A CA 1
ATOM 718 C C . GLY A 1 99 ? 1.898 19.901 -16.419 1.00 51.94 99 GLY A C 1
ATOM 719 O O . GLY A 1 99 ? 1.645 18.993 -17.205 1.00 51.94 99 GLY A O 1
ATOM 720 N N . THR A 1 100 ? 1.099 20.245 -15.412 1.00 49.12 100 THR A N 1
ATOM 721 C CA . THR A 1 100 ? -0.234 19.676 -15.150 1.00 49.12 100 THR A CA 1
ATOM 722 C C . THR A 1 100 ? -1.023 19.481 -16.453 1.00 49.12 100 THR A C 1
ATOM 724 O O . THR A 1 100 ? -1.002 20.403 -17.276 1.00 49.12 100 THR A O 1
ATOM 727 N N . PRO A 1 101 ? -1.746 18.352 -16.637 1.00 51.72 101 PRO A N 1
ATOM 728 C CA . PRO A 1 101 ? -2.752 17.937 -15.653 1.00 51.72 101 PRO A CA 1
ATOM 729 C C . PRO A 1 101 ? -2.899 16.421 -15.393 1.00 51.72 101 PRO A C 1
ATOM 731 O O . PRO A 1 101 ? -2.887 15.600 -16.309 1.00 51.72 101 PRO A O 1
ATOM 734 N N . PHE A 1 102 ? -3.166 16.094 -14.128 1.00 50.69 102 PHE A N 1
ATOM 735 C CA . PHE A 1 102 ? -4.303 15.240 -13.776 1.00 50.69 102 PHE A CA 1
ATOM 736 C C . PHE A 1 102 ? -5.411 16.155 -13.250 1.00 50.69 102 PHE A C 1
ATOM 738 O O . PHE A 1 102 ? -5.047 17.178 -12.619 1.00 50.69 102 PHE A O 1
#

Foldseek 3Di:
DDPDDQAAPPCVLVVVLCVVVVPPDDDDDDPDSYDDCPPVHNVVVNVVDVVVDDDDDPDDDDDDADPAKDWDDDPHDIDIGGGDPDDDDDDDDDDPDDDDDD

Sequence (102 aa):
MSHLTTIIGADEHVLAALSGMRIDNCIVELNAPEPPGLDGSAGDFVDALKRAGQVTQTSRKTIYGVDSPVIVQNNGSTLALHPCDGTGLKLTYKPDGLGTPF

Radius of gyration: 17.51 Å; chains: 1; bounding box: 36×41×33 Å

pLDDT: mean 88.3, std 13.19, range [42.28, 98.06]

Secondary structure (DSSP, 8-state):
-----PPPPS-HHHHHHHHHTT--S-----SSSS---TTSSSHHHHHHHHHH-----SSPPP----SS-EEEEETTEEEEE---SSSS-------SSS----